Protein AF-R7CDX5-F1 (afdb_monomer)

Solvent-accessible surface area (backbone atoms only — not comparable to full-atom values): 6447 Å² total; per-residue (Å²): 141,79,88,84,80,81,80,76,79,77,76,76,83,83,85,82,78,90,73,92,79,85,79,83,77,81,83,77,81,76,71,78,82,80,75,85,71,91,69,92,65,83,82,71,88,64,81,87,77,72,62,95,85,56,83,79,78,73,78,57,91,59,73,80,59,69,89,78,72,70,71,76,89,75,75,79,79,76,90,83,120

pLDDT: mean 71.07, std 11.59, range [46.41, 89.38]

Secondary structure (DSSP, 8-state):
-----------PPP---PPP---PPP-------------------------TTS------TTTT---S------PPPPTT-

Structure (mmCIF, N/CA/C/O backbone):
data_AF-R7CDX5-F1
#
_entry.id   AF-R7CDX5-F1
#
loop_
_atom_site.group_PDB
_atom_site.id
_atom_site.type_symbol
_atom_site.label_atom_id
_atom_site.label_alt_id
_atom_site.label_comp_id
_atom_site.label_asym_id
_atom_site.label_entity_id
_atom_site.label_seq_id
_atom_site.pdbx_PDB_ins_code
_atom_site.Cartn_x
_atom_site.Cartn_y
_atom_site.Cartn_z
_atom_site.occupancy
_atom_site.B_iso_or_equiv
_atom_site.auth_seq_id
_atom_site.auth_comp_id
_atom_site.auth_asym_id
_atom_site.auth_atom_id
_atom_site.pdbx_PDB_model_num
ATOM 1 N N . MET A 1 1 ? -35.572 54.314 -45.222 1.00 46.41 1 MET A N 1
ATOM 2 C CA . MET A 1 1 ? -34.407 54.353 -44.312 1.00 46.41 1 MET A CA 1
ATOM 3 C C . MET A 1 1 ? -34.859 53.824 -42.966 1.00 46.41 1 MET A C 1
ATOM 5 O O . MET A 1 1 ? -35.735 54.430 -42.368 1.00 46.41 1 MET A O 1
ATOM 9 N N . VAL A 1 2 ? -34.325 52.682 -42.538 1.00 51.22 2 VAL A N 1
ATOM 10 C CA . VAL A 1 2 ? -34.513 52.130 -41.187 1.00 51.22 2 VAL A CA 1
ATOM 11 C C . VAL A 1 2 ? -33.108 51.963 -40.605 1.00 51.22 2 VAL A C 1
ATOM 13 O O . VAL A 1 2 ? -32.261 51.415 -41.315 1.00 51.22 2 VAL A O 1
ATOM 16 N N . PRO A 1 3 ? -32.804 52.462 -39.394 1.00 58.84 3 PRO A N 1
ATOM 17 C CA . PRO A 1 3 ? -31.501 52.238 -38.789 1.00 58.84 3 PRO A CA 1
ATOM 18 C C . PRO A 1 3 ? -31.432 50.800 -38.257 1.00 58.84 3 PRO A C 1
ATOM 20 O O . PRO A 1 3 ? -32.297 50.365 -37.501 1.00 58.84 3 PRO A O 1
ATOM 23 N N . MET A 1 4 ? -30.411 50.058 -38.683 1.00 54.09 4 MET A N 1
ATOM 24 C CA . MET A 1 4 ? -30.061 48.755 -38.116 1.00 54.09 4 MET A CA 1
ATOM 25 C C . MET A 1 4 ? -29.213 48.996 -36.866 1.00 54.09 4 MET A C 1
ATOM 27 O O . MET A 1 4 ? -28.017 49.258 -36.983 1.00 54.09 4 MET A O 1
ATOM 31 N N . SER A 1 5 ? -29.820 48.920 -35.684 1.00 59.41 5 SER A N 1
ATOM 32 C CA . SER A 1 5 ? -29.094 48.857 -34.409 1.00 59.41 5 SER A CA 1
ATOM 33 C C . SER A 1 5 ? -29.054 47.398 -33.957 1.00 59.41 5 SER A C 1
ATOM 35 O O . SER A 1 5 ? -29.926 46.936 -33.226 1.00 59.41 5 SER A O 1
ATOM 37 N N . ASN A 1 6 ? -28.059 46.647 -34.431 1.00 60.75 6 ASN A N 1
ATOM 38 C CA . ASN A 1 6 ? -27.753 45.328 -33.882 1.00 60.75 6 ASN A CA 1
ATOM 39 C C . ASN A 1 6 ? -26.700 45.493 -32.786 1.00 60.75 6 ASN A C 1
ATOM 41 O O . ASN A 1 6 ? -25.532 45.150 -32.974 1.00 60.75 6 ASN A O 1
ATOM 45 N N . ASP A 1 7 ? -27.128 46.011 -31.637 1.00 60.12 7 ASP A N 1
ATOM 46 C CA . ASP A 1 7 ? -26.330 45.964 -30.417 1.00 60.12 7 ASP A CA 1
ATOM 47 C C . ASP A 1 7 ? -26.363 44.523 -29.889 1.00 60.12 7 ASP A C 1
ATOM 49 O O . ASP A 1 7 ? -27.168 44.145 -29.036 1.00 60.12 7 ASP A O 1
ATOM 53 N N . ASN A 1 8 ? -25.509 43.675 -30.467 1.00 62.75 8 ASN A N 1
ATOM 54 C CA . ASN A 1 8 ? -25.203 42.355 -29.928 1.00 62.75 8 ASN A CA 1
ATOM 55 C C . ASN A 1 8 ? -24.468 42.543 -28.595 1.00 62.75 8 ASN A C 1
ATOM 57 O O . ASN A 1 8 ? -23.241 42.611 -28.545 1.00 62.75 8 ASN A O 1
ATOM 61 N N . TYR A 1 9 ? -25.226 42.644 -27.503 1.00 63.34 9 TYR A N 1
ATOM 62 C CA . TYR A 1 9 ? -24.688 42.556 -26.150 1.00 63.34 9 TYR A CA 1
ATOM 63 C C . TYR A 1 9 ? -24.276 41.110 -25.872 1.00 63.34 9 TYR A C 1
ATOM 65 O O . TYR A 1 9 ? -25.030 40.311 -25.318 1.00 63.34 9 TYR A O 1
ATOM 73 N N . GLU A 1 10 ? -23.068 40.764 -26.297 1.00 68.25 10 GLU A N 1
ATOM 74 C CA . GLU A 1 10 ? -22.453 39.477 -26.011 1.00 68.25 10 GLU A CA 1
ATOM 75 C C . GLU A 1 10 ? -22.122 39.424 -24.510 1.00 68.25 10 GLU A C 1
ATOM 77 O O . GLU A 1 10 ? -21.214 40.097 -24.020 1.00 68.25 10 GLU A O 1
ATOM 82 N N . ILE A 1 11 ? -22.924 38.686 -23.737 1.00 72.81 11 ILE A N 1
ATOM 83 C CA . ILE A 1 11 ? -22.714 38.543 -22.293 1.00 72.81 11 ILE A CA 1
ATOM 84 C C . ILE A 1 11 ? -21.475 37.658 -22.107 1.00 72.81 11 ILE A C 1
ATOM 86 O O . ILE A 1 11 ? -21.520 36.479 -22.472 1.00 72.81 11 ILE A O 1
ATOM 90 N N . PRO A 1 12 ? -20.373 38.171 -21.531 1.00 76.81 12 PRO A N 1
ATOM 91 C CA . PRO A 1 12 ? -19.166 37.377 -21.394 1.00 76.81 12 PRO A CA 1
ATOM 92 C C . PRO A 1 12 ? -19.416 36.186 -20.456 1.00 76.81 12 PRO A C 1
ATOM 94 O O . PRO A 1 12 ? -20.132 36.317 -19.452 1.00 76.81 12 PRO A O 1
ATOM 97 N N . PRO A 1 13 ? -18.813 35.017 -20.737 1.00 80.31 13 PRO A N 1
ATOM 98 C CA . PRO A 1 13 ? -19.021 33.826 -19.929 1.00 80.31 13 PRO A CA 1
ATOM 99 C C . PRO A 1 13 ? -18.509 34.058 -18.503 1.00 80.31 13 PRO A C 1
ATOM 101 O O . PRO A 1 13 ? -17.358 34.449 -18.282 1.00 80.31 13 PRO A O 1
ATOM 104 N N . LYS A 1 14 ? -19.373 33.809 -17.513 1.00 81.75 14 LYS A N 1
ATOM 105 C CA . LYS A 1 14 ? -19.026 33.943 -16.094 1.00 81.75 14 LYS A CA 1
ATOM 106 C C . LYS A 1 14 ? -17.974 32.897 -15.725 1.00 81.75 14 LYS A C 1
ATOM 108 O O . LYS A 1 14 ? -18.210 31.696 -15.831 1.00 81.75 14 LYS A O 1
ATOM 113 N N . LYS A 1 15 ? -16.810 33.362 -15.269 1.00 81.88 15 LYS A N 1
ATOM 114 C CA . LYS A 1 15 ? -15.711 32.506 -14.809 1.00 81.88 15 LYS A CA 1
ATOM 115 C C . LYS A 1 15 ? -15.898 32.207 -13.325 1.00 81.88 15 LYS A C 1
ATOM 117 O O . LYS A 1 15 ? -15.655 33.066 -12.481 1.00 81.88 15 LYS A O 1
ATOM 122 N N . TYR A 1 16 ? -16.334 30.993 -13.010 1.00 81.81 16 TYR A N 1
ATOM 123 C CA . TYR A 1 16 ? -16.432 30.519 -11.632 1.00 81.81 16 TYR A CA 1
ATOM 124 C C . TYR A 1 16 ? -15.156 29.775 -11.245 1.00 81.81 16 TYR A C 1
ATOM 126 O O . TYR A 1 16 ? -14.641 28.971 -12.017 1.00 81.81 16 TYR A O 1
ATOM 134 N N . THR A 1 17 ? -14.652 30.029 -10.038 1.00 83.44 17 THR A N 1
ATOM 135 C CA . THR A 1 17 ? -13.573 29.229 -9.445 1.00 83.44 17 THR A CA 1
ATOM 136 C C . THR A 1 17 ? -14.071 28.656 -8.130 1.00 83.44 17 THR A C 1
ATOM 138 O O . THR A 1 17 ? -14.544 29.396 -7.267 1.00 83.44 17 THR A O 1
ATOM 141 N N . LEU A 1 18 ? -13.999 27.335 -7.983 1.00 84.62 18 LEU A N 1
ATOM 142 C CA . LEU A 1 18 ? -14.294 26.680 -6.716 1.00 84.62 18 LEU A CA 1
ATOM 143 C C . LEU A 1 18 ? -13.098 26.880 -5.789 1.00 84.62 18 LEU A C 1
ATOM 145 O O . LEU A 1 18 ? -11.955 26.612 -6.163 1.00 84.62 18 LEU A O 1
ATOM 149 N N . LYS A 1 19 ? -13.355 27.385 -4.584 1.00 86.25 19 LYS A N 1
ATOM 150 C CA . LYS A 1 19 ? -12.338 27.469 -3.538 1.00 86.25 19 LYS A CA 1
ATOM 151 C C . LYS A 1 19 ? -12.421 26.207 -2.682 1.00 86.25 19 LYS A C 1
ATOM 153 O O . LYS A 1 19 ? -13.533 25.842 -2.292 1.00 86.25 19 LYS A O 1
ATOM 158 N N . PRO A 1 20 ? -11.292 25.542 -2.383 1.00 87.31 20 PRO A N 1
ATOM 159 C CA . PRO A 1 20 ? -11.311 24.411 -1.471 1.00 87.31 20 PRO A CA 1
ATOM 160 C C . PRO A 1 20 ? -11.783 24.902 -0.101 1.00 87.31 20 PRO A C 1
ATOM 162 O O . PRO A 1 20 ? -11.246 25.867 0.444 1.00 87.31 20 PRO A O 1
ATOM 165 N N . ARG A 1 21 ? -12.809 24.249 0.443 1.00 89.38 21 ARG A N 1
ATOM 166 C CA . ARG A 1 21 ? -13.297 24.492 1.799 1.00 89.38 21 ARG A CA 1
ATOM 167 C C . ARG A 1 21 ? -12.988 23.261 2.629 1.00 89.38 21 ARG A C 1
ATOM 169 O O . ARG A 1 21 ? -13.515 22.188 2.356 1.00 89.38 21 ARG A O 1
ATOM 176 N N . THR A 1 22 ? -12.152 23.422 3.642 1.00 87.56 22 THR A N 1
ATOM 177 C CA . THR A 1 22 ? -11.906 22.383 4.637 1.00 87.56 22 THR A CA 1
ATOM 178 C C . THR A 1 22 ? -12.855 22.599 5.811 1.00 87.56 22 THR A C 1
ATOM 180 O O . THR A 1 22 ? -12.995 23.710 6.324 1.00 87.56 22 THR A O 1
ATOM 183 N N . ILE A 1 23 ? -13.562 21.545 6.210 1.00 88.50 23 ILE A N 1
ATOM 184 C CA . ILE A 1 23 ? -14.376 21.530 7.426 1.00 88.50 23 ILE A CA 1
ATOM 185 C C . ILE A 1 23 ? -13.627 20.626 8.408 1.00 88.50 23 ILE A C 1
ATOM 187 O O . ILE A 1 23 ? -13.510 19.432 8.131 1.00 88.50 23 ILE A O 1
ATOM 191 N N . PRO A 1 24 ? -13.056 21.164 9.499 1.00 83.31 24 PRO A N 1
ATOM 192 C CA . PRO A 1 24 ? -12.355 20.340 10.471 1.00 83.31 24 PRO A CA 1
ATOM 193 C C . PRO A 1 24 ? -13.348 19.423 11.189 1.00 83.31 24 PRO A C 1
ATOM 195 O O . PRO A 1 24 ? -14.451 19.840 11.548 1.00 83.31 24 PRO A O 1
ATOM 198 N N . LEU A 1 25 ? -12.949 18.171 11.406 1.00 80.94 25 LEU A N 1
ATOM 199 C CA . LEU A 1 25 ? -13.721 17.231 12.212 1.00 80.94 25 LEU A CA 1
ATOM 200 C C . LEU A 1 25 ? -13.692 17.671 13.688 1.00 80.94 25 LEU A C 1
ATOM 202 O O . LEU A 1 25 ? -12.645 18.124 14.163 1.00 80.94 25 LEU A O 1
ATOM 206 N N . PRO A 1 26 ? -14.805 17.541 14.434 1.00 77.12 26 PRO A N 1
ATOM 207 C CA . PRO A 1 26 ? -14.809 17.806 15.867 1.00 77.12 26 PRO A CA 1
ATOM 208 C C . PRO A 1 26 ? -13.850 16.835 16.562 1.00 77.12 26 PRO A C 1
ATOM 210 O O . PRO A 1 26 ? -13.984 15.616 16.439 1.00 77.12 26 PRO A O 1
ATOM 213 N N . SER A 1 27 ? -12.873 17.370 17.298 1.00 68.56 27 SER A N 1
ATOM 214 C CA . SER A 1 27 ? -11.933 16.557 18.067 1.00 68.56 27 SER A CA 1
ATOM 215 C C . SER A 1 27 ? -12.611 16.007 19.324 1.00 68.56 27 SER A C 1
ATOM 217 O O . SER A 1 27 ? -12.342 16.445 20.444 1.00 68.56 27 SER A O 1
ATOM 219 N N . ASN A 1 28 ? -13.472 15.008 19.169 1.00 63.78 28 ASN A N 1
ATOM 220 C CA . ASN A 1 28 ? -13.795 14.128 20.285 1.00 63.78 28 ASN A CA 1
ATOM 221 C C . ASN A 1 28 ? -12.619 13.170 20.473 1.00 63.78 28 ASN A C 1
ATOM 223 O O . ASN A 1 28 ? -12.664 12.001 20.095 1.00 63.78 28 ASN A O 1
ATOM 227 N N . SER A 1 29 ? -11.532 13.703 21.038 1.00 60.75 29 SER A N 1
ATOM 228 C CA . SER A 1 29 ? -10.383 12.920 21.477 1.00 60.75 29 SER A CA 1
ATOM 229 C C . SER A 1 29 ? -10.793 12.099 22.698 1.00 60.75 29 SER A C 1
ATOM 231 O O . SER A 1 29 ? -10.565 12.471 23.845 1.00 60.75 29 SER A O 1
ATOM 233 N N . SER A 1 30 ? -11.453 10.981 22.425 1.00 60.19 30 SER A N 1
ATOM 234 C CA . SER A 1 30 ? -11.516 9.823 23.315 1.00 60.19 30 SER A CA 1
ATOM 235 C C . SER A 1 30 ? -10.799 8.640 22.663 1.00 60.19 30 SER A C 1
ATOM 237 O O . SER A 1 30 ? -11.150 7.487 22.877 1.00 60.19 30 SER A O 1
ATOM 239 N N . ALA A 1 31 ? -9.774 8.921 21.851 1.00 59.12 31 ALA A N 1
ATOM 240 C CA . ALA A 1 31 ? -8.855 7.882 21.423 1.00 59.12 31 ALA A CA 1
ATOM 241 C C . ALA A 1 31 ? -8.056 7.438 22.662 1.00 59.12 31 ALA A C 1
ATOM 243 O O . ALA A 1 31 ? -7.387 8.277 23.281 1.00 59.12 31 ALA A O 1
ATOM 244 N N . PRO A 1 32 ? -8.121 6.160 23.074 1.00 57.56 32 PRO A N 1
ATOM 245 C CA . PRO A 1 32 ? -7.292 5.684 24.162 1.00 57.56 32 PRO A CA 1
ATOM 246 C C . PRO A 1 32 ? -5.832 5.841 23.739 1.00 57.56 32 PRO A C 1
ATOM 248 O O . PRO A 1 32 ? -5.403 5.368 22.688 1.00 57.56 32 PRO A O 1
ATOM 251 N N . LYS A 1 33 ? -5.060 6.541 24.567 1.00 53.50 33 LYS A N 1
ATOM 252 C CA . LYS A 1 33 ? -3.610 6.635 24.434 1.00 53.50 33 LYS A CA 1
ATOM 253 C C . LYS A 1 33 ? -3.058 5.230 24.673 1.00 53.50 33 LYS A C 1
ATOM 255 O O . LYS A 1 33 ? -2.894 4.833 25.825 1.00 53.50 33 LYS A O 1
ATOM 260 N N . ILE A 1 34 ? -2.833 4.461 23.606 1.00 55.16 34 ILE A N 1
ATOM 261 C CA . ILE A 1 34 ? -2.200 3.143 23.697 1.00 55.16 34 ILE A CA 1
ATOM 262 C C . ILE A 1 34 ? -0.765 3.384 24.165 1.00 55.16 34 ILE A C 1
ATOM 264 O O . ILE A 1 34 ? 0.126 3.737 23.394 1.00 55.16 34 ILE A O 1
ATOM 268 N N . GLN A 1 35 ? -0.553 3.2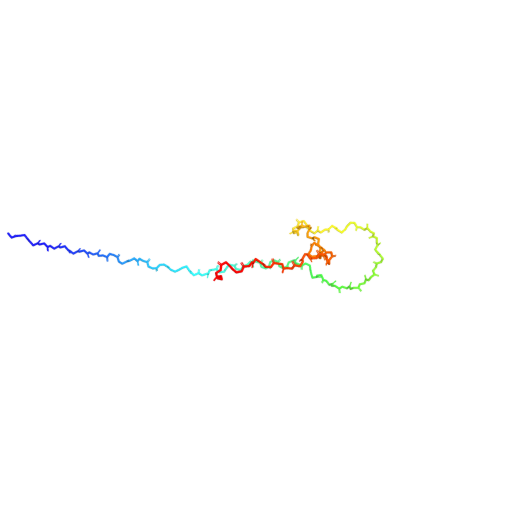65 25.473 1.00 53.94 35 GLN A N 1
ATOM 269 C CA . GLN A 1 35 ? 0.777 3.174 26.043 1.00 53.94 35 GLN A CA 1
ATOM 270 C C . GLN A 1 35 ? 1.325 1.813 25.624 1.00 53.94 35 GLN A C 1
ATOM 272 O O . GLN A 1 35 ? 0.912 0.782 26.147 1.00 53.94 35 GLN A O 1
ATOM 277 N N . SER A 1 36 ? 2.231 1.811 24.647 1.00 48.59 36 SER A N 1
ATOM 278 C CA . SER A 1 36 ? 3.033 0.640 24.303 1.00 48.59 36 SER A CA 1
ATOM 279 C C . SER A 1 36 ? 3.993 0.339 25.459 1.00 48.59 36 SER A C 1
ATOM 281 O O . SER A 1 36 ? 5.170 0.695 25.417 1.00 48.59 36 SER A O 1
ATOM 283 N N . SER A 1 37 ? 3.496 -0.303 26.516 1.00 49.66 37 SER A N 1
ATOM 284 C CA . SER A 1 37 ? 4.343 -1.014 27.465 1.00 49.66 37 SER A CA 1
ATOM 285 C C . SER A 1 37 ? 4.581 -2.413 26.905 1.00 49.66 37 SER A C 1
ATOM 287 O O . SER A 1 37 ? 3.736 -3.304 26.968 1.00 49.66 37 SER A O 1
ATOM 289 N N . LEU A 1 38 ? 5.758 -2.594 26.306 1.00 50.78 38 LEU A N 1
ATOM 290 C CA . LEU A 1 38 ? 6.242 -3.882 25.827 1.0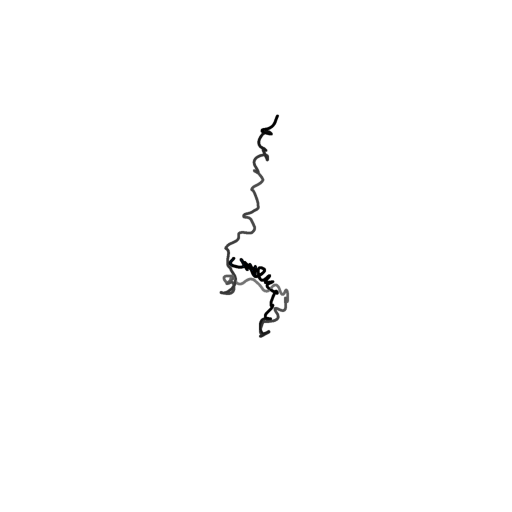0 50.78 38 LEU A CA 1
ATOM 291 C C . LEU A 1 38 ? 6.563 -4.773 27.043 1.00 50.78 38 LEU A C 1
ATOM 293 O O . LEU A 1 38 ? 7.710 -4.946 27.434 1.00 50.78 38 LEU A O 1
ATOM 297 N N . SER A 1 39 ? 5.530 -5.288 27.704 1.00 50.22 39 SER A N 1
ATOM 298 C CA . SER A 1 39 ? 5.652 -6.340 28.709 1.00 50.22 39 SER A CA 1
ATOM 299 C C . SER A 1 39 ? 5.186 -7.636 28.071 1.00 50.22 39 SER A C 1
ATOM 301 O O . SER A 1 39 ? 3.990 -7.881 27.924 1.00 50.22 39 SER A O 1
ATOM 303 N N . GLN A 1 40 ? 6.157 -8.452 27.663 1.00 58.06 40 GLN A N 1
ATOM 304 C CA . GLN A 1 40 ? 5.953 -9.820 27.199 1.00 58.06 40 GLN A CA 1
ATOM 305 C C . GLN A 1 40 ? 5.340 -10.653 28.336 1.00 58.06 40 GLN A C 1
ATOM 307 O O . GLN A 1 40 ? 6.045 -11.290 29.116 1.00 58.06 40 GLN A O 1
ATOM 312 N N . LYS A 1 41 ? 4.011 -10.630 28.457 1.00 55.59 41 LYS A N 1
ATOM 313 C CA . LYS A 1 41 ? 3.253 -11.597 29.252 1.00 55.59 41 LYS A CA 1
ATOM 314 C C . LYS A 1 41 ? 2.828 -12.748 28.347 1.00 55.59 41 LYS A C 1
ATOM 316 O O . LYS A 1 41 ? 2.401 -12.537 27.215 1.00 55.59 41 LYS A O 1
ATOM 321 N N . GLN A 1 42 ? 3.010 -13.959 28.863 1.00 59.44 42 GLN A N 1
ATOM 322 C CA . GLN A 1 42 ? 2.761 -15.243 28.210 1.00 59.44 42 GLN A CA 1
ATOM 323 C C . GLN A 1 42 ? 1.459 -15.234 27.391 1.00 59.44 42 GLN A C 1
ATOM 325 O O 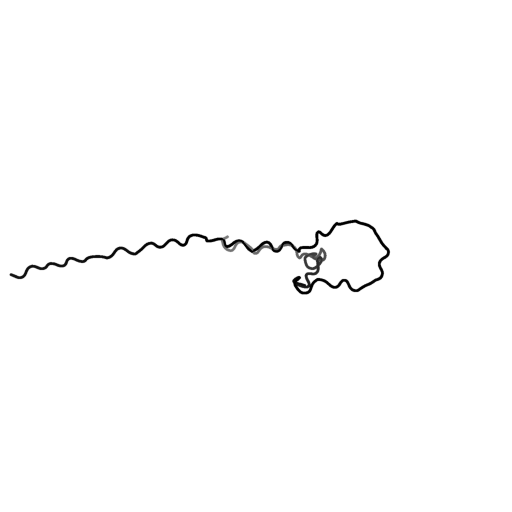. GLN A 1 42 ? 0.389 -14.931 27.919 1.00 59.44 42 GLN A O 1
ATOM 330 N N . LYS A 1 43 ? 1.567 -15.569 26.097 1.00 58.47 43 LYS A N 1
ATOM 331 C CA . LYS A 1 43 ? 0.437 -15.650 25.164 1.00 58.47 43 LYS A CA 1
ATOM 332 C C . LYS A 1 43 ? -0.498 -16.786 25.577 1.00 58.47 43 LYS A C 1
ATOM 334 O O . LYS A 1 43 ? -0.298 -17.936 25.195 1.00 58.47 43 LYS A O 1
ATOM 339 N N . VAL A 1 44 ? -1.556 -16.453 26.306 1.00 62.38 44 VAL A N 1
ATOM 340 C CA . VAL A 1 44 ? -2.819 -17.178 26.169 1.00 62.38 44 VAL A CA 1
ATOM 341 C C . VAL A 1 44 ? -3.279 -16.915 24.736 1.00 62.38 44 VAL A C 1
ATOM 343 O O . VAL A 1 44 ? -3.358 -15.760 24.325 1.00 62.38 44 VAL A O 1
ATOM 346 N N . HIS A 1 45 ? -3.493 -17.967 23.946 1.00 61.94 45 HIS A N 1
ATOM 347 C CA . HIS A 1 45 ? -3.882 -17.864 22.538 1.00 61.94 45 HIS A CA 1
ATOM 348 C C . HIS A 1 45 ? -5.352 -17.429 22.425 1.00 61.94 45 HIS A C 1
ATOM 350 O O . HIS A 1 45 ? -6.230 -18.198 22.039 1.00 61.94 45 HIS A O 1
ATOM 356 N N . HIS A 1 46 ? -5.639 -16.195 22.830 1.00 66.69 46 HIS A N 1
ATOM 357 C CA . HIS A 1 46 ? -6.887 -15.536 22.494 1.00 66.69 46 HIS A CA 1
ATOM 358 C C . HIS A 1 46 ? -6.869 -15.216 20.991 1.00 66.69 46 HIS A C 1
ATOM 360 O O . HIS A 1 46 ? -5.834 -14.757 20.487 1.00 66.69 46 HIS A O 1
ATOM 366 N N . PRO A 1 47 ? -7.976 -15.451 20.263 1.00 73.69 47 PRO A N 1
ATOM 367 C CA . PRO A 1 47 ? -8.084 -14.977 18.892 1.00 73.69 47 PRO A CA 1
ATOM 368 C C . PRO A 1 47 ? -7.805 -13.472 18.889 1.00 73.69 47 PRO A C 1
ATOM 370 O O . PRO A 1 47 ? -8.340 -12.732 19.716 1.00 73.69 47 PRO A O 1
ATOM 373 N N . ILE A 1 48 ? -6.904 -13.030 18.015 1.00 71.06 48 ILE A N 1
ATOM 374 C CA . ILE A 1 48 ? -6.590 -11.611 17.847 1.00 71.06 48 ILE A CA 1
ATOM 375 C C . ILE A 1 48 ? -7.783 -11.008 17.106 1.00 71.06 48 ILE A C 1
ATOM 377 O O . ILE A 1 48 ? 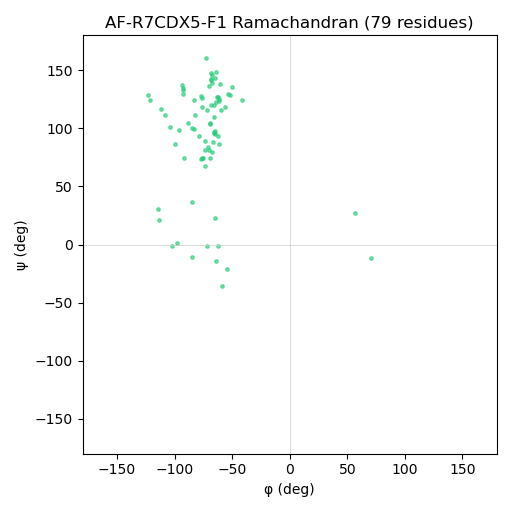-7.846 -11.039 15.882 1.00 71.06 48 ILE A O 1
ATOM 381 N N . VAL A 1 49 ? -8.781 -10.552 17.861 1.00 70.56 49 VAL A N 1
ATOM 382 C CA . VAL A 1 49 ? -9.963 -9.885 17.311 1.00 70.56 49 VAL A CA 1
ATOM 383 C C . VAL A 1 49 ? -9.590 -8.424 17.067 1.00 70.56 49 VAL A C 1
ATOM 385 O O . VAL A 1 49 ? -9.332 -7.687 18.020 1.00 70.56 49 VAL A O 1
ATOM 388 N N . ARG A 1 50 ? -9.514 -8.028 15.791 1.00 75.38 50 ARG A N 1
ATOM 389 C CA . ARG A 1 50 ? -9.323 -6.629 15.370 1.00 75.38 50 ARG A CA 1
ATOM 390 C C . ARG A 1 50 ? -10.603 -5.813 15.603 1.00 75.38 50 ARG A C 1
ATOM 392 O O . ARG A 1 50 ? -11.678 -6.389 15.792 1.00 75.38 50 ARG A O 1
ATOM 399 N N . ALA A 1 51 ? -10.501 -4.484 15.656 1.00 78.12 51 ALA A N 1
ATOM 400 C CA . ALA A 1 51 ? -11.668 -3.636 15.912 1.00 78.12 51 ALA A CA 1
ATOM 401 C C . ALA A 1 51 ? -12.655 -3.674 14.726 1.00 78.12 51 ALA A C 1
ATOM 403 O O . ALA A 1 51 ? -12.245 -3.788 13.579 1.00 78.12 51 ALA A O 1
ATOM 404 N N . ALA A 1 52 ? -13.965 -3.548 14.979 1.00 75.56 52 ALA A N 1
ATOM 405 C CA . ALA A 1 52 ? -15.007 -3.707 13.947 1.00 75.56 52 ALA A CA 1
ATOM 406 C C . ALA A 1 52 ? -14.971 -2.653 12.819 1.00 75.56 52 ALA A C 1
ATOM 408 O O . ALA A 1 52 ? -15.649 -2.804 11.808 1.00 75.56 52 ALA A O 1
ATOM 409 N N . ASN A 1 53 ? -14.235 -1.563 13.023 1.00 79.81 53 ASN A N 1
ATOM 410 C CA . 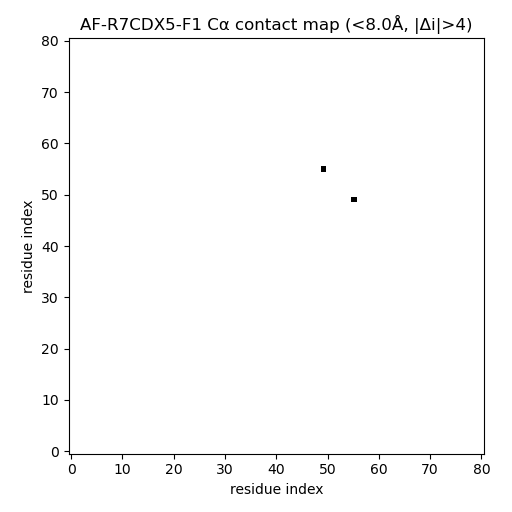ASN A 1 53 ? -14.050 -0.475 12.067 1.00 79.81 53 ASN A CA 1
ATOM 411 C C . ASN A 1 53 ? -12.694 -0.532 11.345 1.00 79.81 53 ASN A C 1
ATOM 413 O O . ASN A 1 53 ? -12.397 0.377 10.572 1.00 79.81 53 ASN A O 1
ATOM 417 N N . GLU A 1 54 ? -11.847 -1.512 11.659 1.00 73.56 54 GLU A N 1
ATOM 418 C CA . GLU A 1 54 ? -10.608 -1.753 10.928 1.00 73.56 54 GLU A CA 1
ATOM 419 C C . GLU A 1 54 ? -10.951 -2.585 9.697 1.00 73.56 54 GLU A C 1
ATOM 421 O O . GLU A 1 54 ? -11.590 -3.632 9.808 1.00 73.56 54 GLU A O 1
ATOM 426 N N . ASP A 1 55 ? -10.577 -2.073 8.526 1.00 80.69 55 ASP A N 1
ATOM 427 C CA . ASP A 1 55 ? -10.697 -2.791 7.265 1.00 80.69 55 ASP A CA 1
ATOM 428 C C . ASP A 1 55 ? -9.769 -4.007 7.342 1.00 80.69 55 ASP A C 1
ATOM 430 O O . ASP A 1 55 ? -8.550 -3.888 7.219 1.00 80.69 55 ASP A O 1
ATOM 434 N N . ASP A 1 56 ? -10.337 -5.170 7.668 1.00 78.44 56 ASP A N 1
ATOM 435 C CA . ASP A 1 56 ? -9.660 -6.449 7.495 1.00 78.44 56 ASP A CA 1
ATOM 436 C C . ASP A 1 56 ? -9.724 -6.793 6.014 1.00 78.44 56 ASP A C 1
ATOM 438 O O . ASP A 1 56 ? -10.479 -7.663 5.579 1.00 78.44 56 ASP A O 1
ATOM 442 N N . ASP A 1 57 ? -8.919 -6.066 5.246 1.00 80.56 57 ASP A N 1
ATOM 443 C CA . ASP A 1 57 ? -8.710 -6.262 3.815 1.00 80.56 57 ASP A CA 1
ATOM 444 C C . ASP A 1 57 ? -8.098 -7.635 3.490 1.00 80.56 57 ASP A C 1
ATOM 446 O O . ASP A 1 57 ? -7.914 -7.982 2.322 1.00 80.56 57 ASP A O 1
ATOM 450 N N . LEU A 1 58 ? -7.818 -8.434 4.529 1.00 79.44 58 LEU A N 1
ATOM 451 C CA . LEU A 1 58 ? -7.267 -9.773 4.460 1.00 79.44 58 LEU A CA 1
ATOM 452 C C . LEU A 1 58 ? -5.935 -9.793 3.698 1.00 79.44 58 LEU A C 1
ATOM 454 O O . LEU A 1 58 ? -5.569 -10.813 3.110 1.00 79.44 58 LEU A O 1
ATOM 458 N N . TYR A 1 59 ? -5.208 -8.668 3.717 1.00 80.25 59 TYR A N 1
ATOM 459 C CA . TYR A 1 59 ? -3.917 -8.553 3.064 1.00 80.25 59 TYR A CA 1
ATOM 460 C C . TYR A 1 59 ? -2.905 -9.477 3.750 1.00 80.25 59 TYR A C 1
ATOM 462 O O . TYR A 1 59 ? -2.487 -9.247 4.888 1.00 80.25 59 TYR A O 1
AT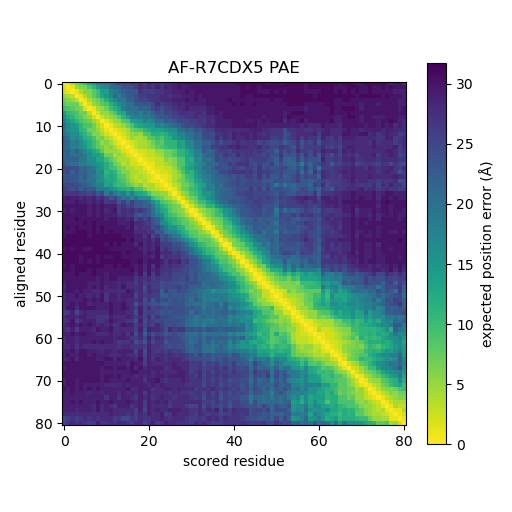OM 470 N N . ASP A 1 60 ? -2.505 -10.542 3.054 1.00 82.00 60 ASP A N 1
ATOM 471 C CA . ASP A 1 60 ? -1.401 -11.398 3.478 1.00 82.00 60 ASP A CA 1
ATOM 472 C C . ASP A 1 60 ? -0.077 -10.670 3.168 1.00 82.00 60 ASP A C 1
ATOM 474 O O . ASP A 1 60 ? 0.199 -10.414 1.988 1.00 82.00 60 ASP A O 1
ATOM 478 N N . PRO A 1 61 ? 0.759 -10.350 4.183 1.00 82.56 61 PRO A N 1
ATOM 479 C CA . PRO A 1 61 ? 2.047 -9.673 4.004 1.00 82.56 61 PRO A CA 1
ATOM 480 C C . PRO A 1 61 ? 2.986 -10.374 3.021 1.00 82.56 61 PRO A C 1
ATOM 482 O O . PRO A 1 61 ? 3.921 -9.753 2.515 1.00 82.56 61 PRO A O 1
ATOM 485 N N . TYR A 1 62 ? 2.763 -11.664 2.778 1.00 79.56 62 TYR A N 1
ATOM 486 C CA . TYR A 1 62 ? 3.574 -12.486 1.897 1.00 79.56 62 TYR A CA 1
ATOM 487 C C . TYR A 1 62 ? 2.990 -12.642 0.490 1.00 79.56 62 TYR A C 1
ATOM 489 O O . TYR A 1 62 ? 3.626 -13.275 -0.346 1.00 79.56 62 TYR A O 1
ATOM 497 N N . SER A 1 63 ? 1.848 -12.013 0.187 1.00 80.12 63 SER A N 1
ATOM 498 C CA . SER A 1 63 ? 1.240 -12.037 -1.156 1.00 80.12 63 SER A CA 1
ATOM 499 C C . SER A 1 63 ? 2.162 -11.473 -2.240 1.00 80.12 63 SER A C 1
ATOM 501 O O . SER A 1 63 ? 2.152 -11.953 -3.370 1.00 80.12 63 SER A O 1
ATOM 503 N N . ASP A 1 64 ? 2.952 -10.452 -1.897 1.00 78.44 64 ASP A N 1
ATOM 504 C CA . ASP A 1 64 ? 3.916 -9.802 -2.800 1.00 78.44 64 ASP A CA 1
ATOM 505 C C . ASP A 1 64 ? 5.268 -10.533 -2.841 1.00 78.44 64 ASP A C 1
ATOM 507 O O . ASP A 1 64 ? 6.131 -10.265 -3.678 1.00 78.44 64 ASP A O 1
ATOM 511 N N . ILE A 1 65 ? 5.480 -11.493 -1.936 1.00 78.94 65 ILE A N 1
ATOM 512 C CA . ILE A 1 65 ? 6.687 -12.307 -1.977 1.00 78.94 65 ILE A CA 1
ATOM 513 C C . ILE A 1 65 ? 6.498 -13.355 -3.060 1.00 78.94 65 ILE A C 1
ATOM 515 O O . ILE A 1 65 ? 5.979 -14.448 -2.847 1.00 78.94 65 ILE A O 1
ATOM 519 N N . HIS A 1 66 ? 6.973 -13.011 -4.246 1.00 71.62 66 HIS A N 1
ATOM 520 C CA . HIS A 1 66 ? 7.191 -13.985 -5.293 1.00 71.62 66 HIS A CA 1
ATOM 521 C C . HIS A 1 66 ? 8.215 -15.020 -4.806 1.00 71.62 66 HIS A C 1
ATOM 523 O O . HIS A 1 66 ? 9.232 -14.678 -4.200 1.00 71.62 66 HIS A O 1
ATOM 529 N N . ASP A 1 67 ? 7.956 -16.290 -5.095 1.00 72.44 67 ASP A N 1
ATOM 530 C CA . ASP A 1 67 ? 8.690 -17.500 -4.700 1.00 72.44 67 ASP A CA 1
ATOM 531 C C . ASP A 1 67 ? 10.121 -17.595 -5.278 1.00 72.44 67 ASP A C 1
ATOM 533 O O . ASP A 1 67 ? 10.684 -18.676 -5.426 1.00 72.44 67 ASP A O 1
ATOM 537 N N . GLY A 1 68 ? 10.726 -16.466 -5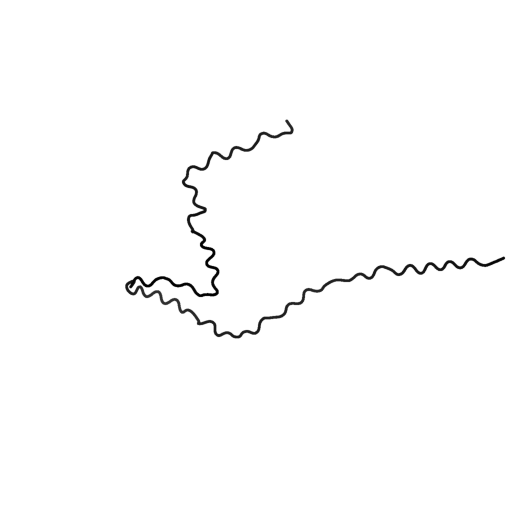.652 1.00 64.69 68 GLY A N 1
ATOM 538 C CA . GLY A 1 68 ? 12.007 -16.389 -6.352 1.00 64.69 68 GLY A CA 1
ATOM 539 C C . GLY A 1 68 ? 11.936 -16.874 -7.804 1.00 64.69 68 GLY A C 1
ATOM 540 O O . GLY A 1 68 ? 12.846 -16.590 -8.580 1.00 64.69 68 GLY A O 1
ATOM 541 N N . THR A 1 69 ? 10.841 -17.522 -8.211 1.00 66.00 69 THR A N 1
ATOM 542 C CA . THR A 1 69 ? 10.600 -18.026 -9.570 1.00 66.00 69 THR A CA 1
ATOM 543 C C . THR A 1 69 ? 10.015 -16.948 -10.484 1.00 66.00 69 THR A C 1
ATOM 545 O O . THR A 1 69 ? 9.183 -17.225 -11.355 1.00 66.00 69 THR A O 1
ATOM 548 N N . LEU A 1 70 ? 10.449 -15.694 -10.314 1.00 68.38 70 LEU A N 1
ATOM 549 C CA . LEU A 1 70 ? 10.093 -14.636 -11.248 1.00 68.38 70 LEU A CA 1
ATOM 550 C C . LEU A 1 70 ? 10.601 -15.040 -12.629 1.00 68.38 70 LEU A C 1
ATOM 552 O O . LEU A 1 70 ? 11.803 -15.204 -12.855 1.00 68.38 70 LEU A O 1
ATOM 556 N N . LYS A 1 71 ? 9.658 -15.242 -13.557 1.00 71.69 71 LYS A N 1
ATOM 557 C CA . LYS A 1 71 ? 9.979 -15.415 -14.972 1.00 71.69 71 LYS A CA 1
ATOM 558 C C . LYS A 1 71 ? 10.903 -14.253 -15.351 1.00 71.69 71 LYS A C 1
ATOM 560 O O . LYS A 1 71 ? 10.617 -13.123 -14.950 1.00 71.69 71 LYS A O 1
ATOM 565 N N . PRO A 1 72 ? 11.999 -14.502 -16.087 1.00 74.88 72 PRO A N 1
ATOM 566 C CA . PRO A 1 72 ? 12.873 -13.421 -16.513 1.00 74.88 72 PRO A CA 1
ATOM 567 C C . PRO A 1 72 ? 12.018 -12.357 -17.198 1.00 74.88 72 PRO A C 1
ATOM 569 O O . PRO A 1 72 ? 11.199 -12.694 -18.057 1.00 74.88 72 PRO A O 1
ATOM 572 N N . LEU A 1 73 ? 12.175 -11.103 -16.765 1.00 70.88 73 LEU A N 1
ATOM 573 C CA . LEU A 1 73 ? 11.417 -9.964 -17.267 1.00 70.88 73 LEU A CA 1
ATOM 574 C C . LEU A 1 73 ? 11.736 -9.800 -18.757 1.00 70.88 73 LEU A C 1
ATOM 576 O O . LEU A 1 73 ? 12.759 -9.235 -19.139 1.00 70.88 73 LEU A O 1
ATOM 580 N N . LYS A 1 74 ? 10.903 -10.410 -19.598 1.00 78.44 74 LYS A N 1
ATOM 581 C CA . LYS A 1 74 ? 11.074 -10.445 -21.043 1.00 78.44 74 LYS A CA 1
ATOM 582 C C . LYS A 1 74 ? 10.222 -9.327 -21.612 1.00 78.44 74 LYS A C 1
ATOM 584 O O . LYS A 1 74 ? 9.008 -9.459 -21.712 1.00 78.44 74 LYS A O 1
ATOM 589 N N . PHE A 1 75 ? 10.868 -8.209 -21.907 1.00 82.00 75 PHE A N 1
ATOM 590 C CA . PHE A 1 75 ? 10.226 -7.113 -22.613 1.00 82.00 75 PHE A CA 1
ATOM 591 C C . PHE A 1 75 ? 9.916 -7.542 -24.051 1.00 82.00 75 PHE A C 1
ATOM 593 O O . PHE A 1 75 ? 10.652 -8.339 -24.641 1.00 82.00 75 PHE A O 1
ATOM 600 N N . GLU A 1 76 ? 8.811 -7.037 -24.589 1.00 82.31 76 GLU A N 1
ATOM 601 C CA . GLU A 1 76 ? 8.482 -7.190 -26.005 1.00 82.31 76 GLU A CA 1
ATOM 602 C C . GLU A 1 76 ? 9.538 -6.474 -26.862 1.00 82.31 76 GLU A C 1
ATOM 604 O O . GLU A 1 76 ? 10.149 -5.494 -26.428 1.00 82.31 76 GLU A O 1
ATOM 609 N N . GLU A 1 77 ? 9.807 -6.999 -28.059 1.00 85.19 77 GLU A N 1
ATOM 610 C CA . GLU A 1 77 ? 10.747 -6.365 -28.984 1.00 85.19 77 GLU A CA 1
ATOM 611 C C . GLU A 1 77 ? 10.169 -5.038 -29.498 1.00 85.19 77 GLU A C 1
ATOM 613 O O . GLU A 1 77 ? 8.965 -4.933 -29.724 1.00 85.19 77 GLU A O 1
ATOM 618 N N . ASP A 1 78 ? 11.029 -4.026 -29.657 1.00 87.56 78 ASP A N 1
ATOM 619 C CA . ASP A 1 78 ? 10.636 -2.695 -30.129 1.00 87.56 78 ASP A CA 1
ATOM 620 C C . ASP A 1 78 ? 9.921 -2.791 -31.493 1.00 87.56 78 ASP A C 1
ATOM 622 O O . ASP A 1 78 ? 10.542 -3.234 -32.468 1.00 87.56 78 ASP A O 1
ATOM 626 N N . PRO A 1 79 ? 8.640 -2.380 -31.591 1.00 84.19 79 PRO A N 1
ATOM 627 C CA . PRO A 1 79 ? 7.865 -2.493 -32.822 1.00 84.19 79 PRO A CA 1
ATOM 628 C C . PRO A 1 79 ? 8.299 -1.515 -33.929 1.00 84.19 79 PRO A C 1
ATOM 630 O O . PRO A 1 79 ? 7.714 -1.551 -35.010 1.00 84.19 79 PRO A O 1
ATOM 633 N N . TRP A 1 80 ? 9.292 -0.651 -33.688 1.00 83.69 80 TRP A N 1
ATOM 634 C CA . TRP A 1 80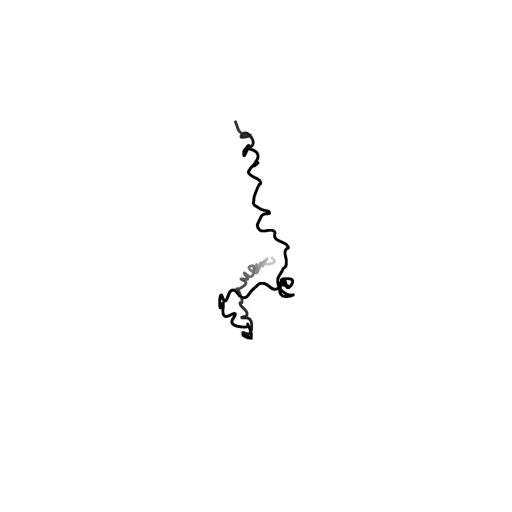 ? 9.727 0.400 -34.620 1.00 83.69 80 TRP A CA 1
ATOM 635 C C . TRP A 1 80 ? 11.138 0.214 -35.203 1.00 83.69 80 TRP A C 1
ATOM 637 O O . TRP A 1 80 ? 11.736 1.191 -35.657 1.00 83.69 80 TRP A O 1
ATOM 647 N N . LYS A 1 81 ? 11.683 -1.007 -35.194 1.00 70.50 81 LYS A N 1
ATOM 648 C CA . LYS A 1 81 ? 12.962 -1.302 -35.864 1.00 70.50 81 LYS A CA 1
ATOM 649 C C . LYS A 1 81 ? 12.900 -1.230 -37.389 1.00 70.50 81 LYS A C 1
ATOM 651 O O . LYS A 1 81 ? 11.878 -1.654 -37.972 1.00 70.50 81 LYS A O 1
#

Radius of gyration: 32.8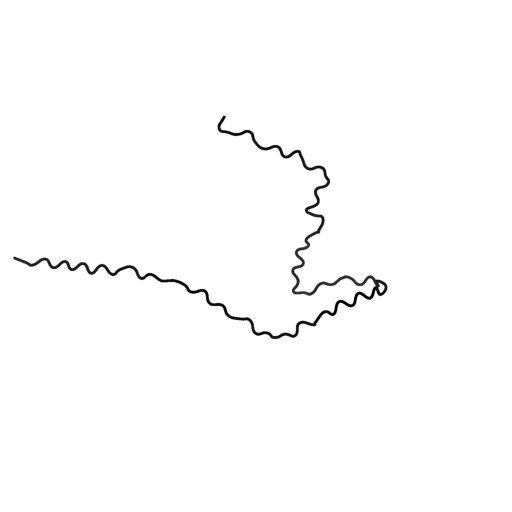4 Å; Cα contacts (8 Å, |Δi|>4): 1; chains: 1; bounding box: 48×72×74 Å

Mean predicted aligned error: 21.19 Å

Sequence (81 aa):
MVPMSNDNYEIPPKKYTLKPRTIPLPSNSSAPKIQSSLSQKQKVHHPIVRAANEDDDLYDPYSDIHDGTLKPLKFEEDPWK

Foldseek 3Di:
DDDDDPPPPPPDDDDDDDDDDDDDDPPPPPPPPPPPPPDPDDDPPDPPDDDPPDPCVVDDPCPPVDPVPPDPPDDDDDPPD